Protein AF-A0A920KWD8-F1 (afdb_monomer_lite)

Secondary structure (DSSP, 8-state):
---------PPPP---THHHHHHHHHHHHHHHHHHHHHHHHHHHHHHHHHHHHHHHHHHHHHHHHHHHHHHTS-S-------HHHHHHHHHHHTTT--PPPS-TTGGG--EEEEEEE-TTS-EEEEEE---TGGGG-HHHHHHHHHHHHHHHHTPSP---GGGHHHHSEEEEEE-HHHHH---

pLDDT: mean 75.19, std 17.16, range [37.66, 95.62]

Structure (mmCIF, N/CA/C/O backbone):
data_AF-A0A920KWD8-F1
#
_entry.id   AF-A0A920KWD8-F1
#
loop_
_atom_site.group_PDB
_atom_site.id
_atom_site.type_symbol
_atom_site.label_atom_id
_atom_site.label_alt_id
_atom_site.label_comp_id
_atom_site.label_asym_id
_atom_site.label_entity_id
_atom_site.label_seq_id
_atom_site.pdbx_PDB_ins_code
_atom_site.Cartn_x
_atom_site.Cartn_y
_atom_site.Cartn_z
_atom_site.occupancy
_atom_site.B_iso_or_equiv
_atom_site.auth_seq_id
_atom_site.auth_comp_id
_atom_site.auth_asym_id
_atom_site.auth_atom_id
_atom_site.pdbx_PDB_model_num
ATOM 1 N N . MET A 1 1 ? 32.868 -68.074 130.424 1.00 37.66 1 MET A N 1
ATOM 2 C CA . MET A 1 1 ? 34.224 -67.693 129.949 1.00 37.66 1 MET A CA 1
ATOM 3 C C . MET A 1 1 ? 34.107 -66.868 128.661 1.00 37.66 1 MET A C 1
ATOM 5 O O . MET A 1 1 ? 32.992 -66.628 128.221 1.00 37.66 1 MET A O 1
ATOM 9 N N . LYS A 1 2 ? 35.236 -66.396 128.107 1.00 39.78 2 LYS A N 1
ATOM 10 C CA . LYS A 1 2 ? 35.383 -65.799 126.750 1.00 39.78 2 LYS A CA 1
ATOM 11 C C . LYS A 1 2 ? 35.221 -66.913 125.657 1.00 39.78 2 LYS A C 1
ATOM 13 O O . LYS A 1 2 ? 34.975 -68.039 126.095 1.00 39.78 2 LYS A O 1
ATOM 18 N N . PRO A 1 3 ? 35.477 -66.729 124.327 1.00 48.47 3 PRO A N 1
ATOM 19 C CA . PRO A 1 3 ? 35.767 -65.508 123.522 1.00 48.47 3 PRO A CA 1
ATOM 20 C C . PRO A 1 3 ? 35.158 -65.415 122.066 1.00 48.47 3 PRO A C 1
ATOM 22 O O . PRO A 1 3 ? 34.920 -66.437 121.446 1.00 48.47 3 PRO A O 1
ATOM 25 N N . GLN A 1 4 ? 35.119 -64.195 121.468 1.00 43.19 4 GLN A N 1
ATOM 26 C CA . GLN A 1 4 ? 35.454 -63.865 120.030 1.00 43.19 4 GLN A CA 1
ATOM 27 C C . GLN A 1 4 ? 34.582 -64.475 118.866 1.00 43.19 4 GLN A C 1
ATOM 29 O O . GLN A 1 4 ? 33.726 -65.293 119.147 1.00 43.19 4 GLN A O 1
ATOM 34 N N . ILE A 1 5 ? 34.620 -64.149 117.544 1.00 45.50 5 ILE A N 1
ATOM 35 C CA . ILE A 1 5 ? 35.218 -63.148 116.588 1.00 45.50 5 ILE A CA 1
ATOM 36 C C . ILE A 1 5 ? 34.398 -63.237 115.245 1.00 45.50 5 ILE A C 1
ATOM 38 O O . ILE A 1 5 ? 33.848 -64.301 115.006 1.00 45.50 5 ILE A O 1
ATOM 42 N N . GLN A 1 6 ? 34.282 -62.312 114.260 1.00 45.69 6 GLN A N 1
ATOM 43 C CA . GLN A 1 6 ? 34.233 -60.831 114.136 1.00 45.69 6 GLN A CA 1
ATOM 44 C C . GLN A 1 6 ? 33.637 -60.399 112.749 1.00 45.69 6 GLN A C 1
ATOM 46 O O . GLN A 1 6 ? 34.014 -60.966 111.737 1.00 45.69 6 GLN A O 1
ATOM 51 N N . LYS A 1 7 ? 32.825 -59.319 112.719 1.00 41.41 7 LYS A N 1
ATOM 52 C CA . LYS A 1 7 ? 32.706 -58.209 111.713 1.00 41.41 7 LYS A CA 1
ATOM 53 C C . LYS A 1 7 ? 32.828 -58.430 110.176 1.00 41.41 7 LYS A C 1
ATOM 55 O O . LYS A 1 7 ? 33.908 -58.732 109.692 1.00 41.41 7 LYS A O 1
ATOM 60 N N . GLU A 1 8 ? 31.897 -57.806 109.434 1.00 37.69 8 GLU A N 1
ATOM 61 C CA . GLU A 1 8 ? 32.230 -56.765 108.426 1.00 37.69 8 GLU A CA 1
ATOM 62 C C . GLU A 1 8 ? 31.121 -55.681 108.338 1.00 37.69 8 GLU A C 1
ATOM 64 O O . GLU A 1 8 ? 29.951 -55.968 108.594 1.00 37.69 8 GLU A O 1
ATOM 69 N N . LYS A 1 9 ? 31.474 -54.414 108.038 1.00 39.81 9 LYS A N 1
ATOM 70 C CA . LYS A 1 9 ? 30.534 -53.302 107.749 1.00 39.81 9 LYS A CA 1
ATOM 71 C C . LYS A 1 9 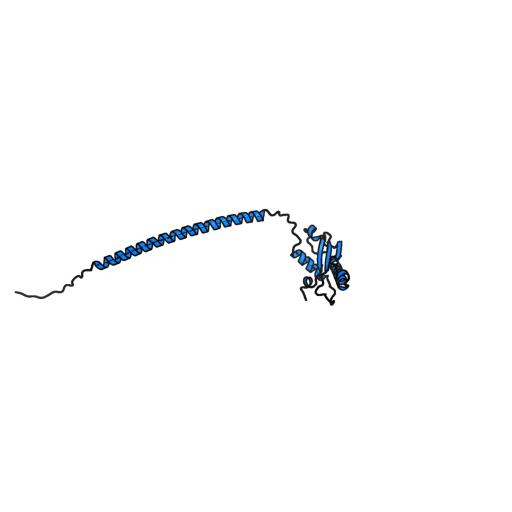? 31.153 -52.281 106.782 1.00 39.81 9 LYS A C 1
ATOM 73 O O . LYS A 1 9 ? 32.181 -51.677 107.090 1.00 39.81 9 LYS A O 1
ATOM 78 N N . ILE A 1 10 ? 30.475 -52.034 105.661 1.00 38.91 10 ILE A N 1
ATOM 79 C CA . ILE A 1 10 ? 30.905 -51.119 104.589 1.00 38.91 10 ILE A CA 1
ATOM 80 C C . ILE A 1 10 ? 30.833 -49.648 105.054 1.00 38.91 10 ILE A C 1
ATOM 82 O O . ILE A 1 10 ? 29.868 -49.232 105.701 1.00 38.91 10 ILE A O 1
ATOM 86 N N . LYS A 1 11 ? 31.855 -48.844 104.725 1.00 37.69 11 LYS A N 1
ATOM 87 C CA . LYS A 1 11 ? 31.953 -47.415 105.091 1.00 37.69 11 LYS A CA 1
ATOM 88 C C . LYS A 1 11 ? 31.409 -46.492 103.992 1.00 37.69 11 LYS A C 1
ATOM 90 O O . LYS A 1 11 ? 31.571 -46.756 102.807 1.00 37.69 11 LYS A O 1
ATOM 95 N N . LYS A 1 12 ? 30.821 -45.360 104.399 1.00 38.97 12 LYS A N 1
ATOM 96 C CA . LYS A 1 12 ? 30.379 -44.276 103.502 1.00 38.97 12 LYS A CA 1
ATOM 97 C C . LYS A 1 12 ? 31.571 -43.410 103.068 1.00 38.97 12 LYS A C 1
ATOM 99 O O . LYS A 1 12 ? 32.383 -43.046 103.916 1.00 38.97 12 LYS A O 1
ATOM 104 N N . ASN A 1 13 ? 31.634 -43.028 101.791 1.00 41.75 13 ASN A N 1
ATOM 105 C CA . ASN A 1 13 ? 32.553 -41.996 101.288 1.00 41.75 13 ASN A CA 1
ATOM 106 C C . ASN A 1 13 ? 31.878 -40.601 101.320 1.00 41.75 13 ASN A C 1
ATOM 108 O O . ASN A 1 13 ? 30.653 -40.514 101.418 1.00 41.75 13 ASN A O 1
ATOM 112 N N . LYS A 1 14 ? 32.660 -39.513 101.282 1.00 47.00 14 LYS A N 1
ATOM 113 C CA . LYS A 1 14 ? 32.214 -38.134 101.558 1.00 47.00 14 LYS A CA 1
ATOM 114 C C . LYS A 1 14 ? 32.617 -37.188 100.416 1.00 47.00 14 LYS A C 1
ATOM 116 O O . LYS A 1 14 ? 33.801 -36.995 100.161 1.00 47.00 14 LYS A O 1
ATOM 121 N N . THR A 1 15 ? 31.635 -36.606 99.727 1.00 46.34 15 THR A N 1
ATOM 122 C CA . THR A 1 15 ? 31.839 -35.808 98.501 1.00 46.34 15 THR A CA 1
ATOM 123 C C . THR A 1 15 ? 32.545 -34.469 98.760 1.00 46.34 15 THR A C 1
ATOM 125 O O . THR A 1 15 ? 32.288 -33.805 99.763 1.00 46.34 15 THR A O 1
ATOM 128 N N . ASN A 1 16 ? 33.421 -34.056 97.837 1.00 52.19 16 ASN A N 1
ATOM 129 C CA . ASN A 1 16 ? 34.207 -32.818 97.914 1.00 52.19 16 ASN A CA 1
ATOM 130 C C . ASN A 1 16 ? 33.401 -31.597 97.394 1.00 52.19 16 ASN A C 1
ATOM 132 O O . ASN A 1 16 ? 32.919 -31.645 96.259 1.00 52.19 16 ASN A O 1
ATOM 136 N N . PRO A 1 17 ? 33.261 -30.497 98.165 1.00 54.69 17 PRO A N 1
ATOM 137 C CA . PRO A 1 17 ? 32.410 -29.359 97.795 1.00 54.69 17 PRO A CA 1
ATOM 138 C C . PRO A 1 17 ? 32.907 -28.521 96.602 1.00 54.69 17 PRO A C 1
ATOM 140 O O . PRO A 1 17 ? 32.093 -27.861 95.953 1.00 54.69 17 PRO A O 1
ATOM 143 N N . ASN A 1 18 ? 34.202 -28.555 96.256 1.00 60.94 18 ASN A N 1
ATOM 144 C CA . ASN A 1 18 ? 34.758 -27.705 95.187 1.00 60.94 18 ASN A CA 1
ATOM 145 C C . ASN A 1 18 ? 34.285 -28.067 93.764 1.00 60.94 18 ASN A C 1
ATOM 147 O O . ASN A 1 18 ? 34.510 -27.295 92.836 1.00 60.94 18 ASN A O 1
ATOM 151 N N . ALA A 1 19 ? 33.608 -29.204 93.572 1.00 58.84 19 ALA A N 1
ATOM 152 C CA . ALA A 1 19 ? 33.056 -29.591 92.271 1.00 58.84 19 ALA A CA 1
ATOM 153 C C . ALA A 1 19 ? 31.760 -28.840 91.897 1.00 58.84 19 ALA A C 1
ATOM 155 O O . ALA A 1 19 ? 31.415 -28.765 90.721 1.00 58.84 19 ALA A O 1
ATOM 156 N N . LEU A 1 20 ? 31.028 -28.288 92.873 1.00 57.44 20 LEU A N 1
ATOM 157 C CA . LEU A 1 20 ? 29.727 -27.647 92.627 1.00 57.44 20 LEU A CA 1
ATOM 158 C C . LEU A 1 20 ? 29.863 -26.165 92.237 1.00 57.44 20 LEU A C 1
ATOM 160 O O . LEU A 1 20 ? 29.077 -25.649 91.444 1.00 57.44 20 LEU A O 1
ATOM 164 N N . THR A 1 21 ? 30.880 -25.477 92.759 1.00 59.97 21 THR A N 1
ATOM 165 C CA . THR A 1 21 ? 31.084 -24.031 92.562 1.00 59.97 21 THR A CA 1
ATOM 166 C C . THR A 1 21 ? 31.546 -23.672 91.144 1.00 59.97 21 THR A C 1
ATOM 168 O O . THR A 1 21 ? 31.205 -22.599 90.644 1.00 59.97 21 THR A O 1
ATOM 171 N N . SER A 1 22 ? 32.269 -24.565 90.462 1.00 63.25 22 SER A N 1
ATOM 172 C CA . SER A 1 22 ? 32.664 -24.408 89.052 1.00 63.25 22 SER A CA 1
ATOM 173 C C . SER A 1 22 ? 31.478 -24.571 88.091 1.00 63.25 22 SER A C 1
ATOM 175 O O . SER A 1 22 ? 31.303 -23.772 87.166 1.00 63.25 22 SER A O 1
ATOM 177 N N . VAL A 1 23 ? 30.624 -25.568 88.340 1.00 67.88 23 VAL A N 1
ATOM 178 C CA . VAL A 1 23 ? 29.406 -25.829 87.556 1.00 67.88 23 VAL A CA 1
ATOM 179 C C . VAL A 1 23 ? 28.425 -24.660 87.667 1.00 67.88 23 VAL A C 1
ATOM 181 O O . VAL A 1 23 ? 27.935 -24.185 86.644 1.00 67.88 23 VAL A O 1
ATOM 184 N N . LEU A 1 24 ? 28.198 -24.129 88.875 1.00 66.69 24 LEU A N 1
ATOM 185 C CA . LEU A 1 24 ? 27.321 -22.969 89.085 1.00 66.69 24 LEU A CA 1
ATOM 186 C C . LEU A 1 24 ? 27.783 -21.735 88.288 1.00 66.69 24 LEU A C 1
ATOM 188 O O . LEU A 1 24 ? 26.996 -21.194 87.510 1.00 66.69 24 LEU A O 1
ATOM 192 N N . LYS A 1 25 ? 29.074 -21.375 88.360 1.00 69.00 25 LYS A N 1
ATOM 193 C CA . LYS A 1 25 ? 29.644 -20.261 87.571 1.00 69.00 25 LYS A CA 1
ATOM 194 C C . LYS A 1 25 ? 29.531 -20.463 86.057 1.00 69.00 25 LYS A C 1
ATOM 196 O O . LYS A 1 25 ? 29.422 -19.496 85.303 1.00 69.00 25 LYS A O 1
ATOM 201 N N . THR A 1 26 ? 29.544 -21.712 85.594 1.00 62.84 26 THR A N 1
ATOM 202 C CA . THR A 1 26 ? 29.353 -22.035 84.172 1.00 62.84 26 THR A CA 1
ATOM 203 C C . THR A 1 26 ? 27.893 -21.819 83.756 1.00 62.84 26 THR A C 1
ATOM 205 O O . THR A 1 26 ? 27.633 -21.227 82.709 1.00 62.84 26 THR A O 1
ATOM 208 N N . LEU A 1 27 ? 26.932 -22.221 84.594 1.00 63.53 27 LEU A N 1
ATOM 209 C CA . LEU A 1 27 ? 25.498 -22.044 84.336 1.00 63.53 27 LEU A CA 1
ATOM 210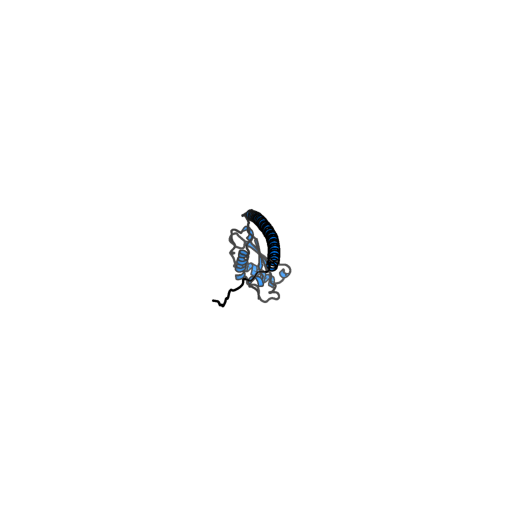 C C . LEU A 1 27 ? 25.066 -20.568 84.333 1.00 63.53 27 LEU A C 1
ATOM 212 O O . LEU A 1 27 ? 24.227 -20.184 83.517 1.00 63.53 27 LEU A O 1
ATOM 216 N N . GLU A 1 28 ? 25.644 -19.732 85.197 1.00 67.81 28 GLU A N 1
ATOM 217 C CA . GLU A 1 28 ? 25.395 -18.281 85.214 1.00 67.81 28 GLU A CA 1
ATOM 218 C C . GLU A 1 28 ? 25.825 -17.628 83.893 1.00 67.81 28 GLU A C 1
ATOM 220 O O . GLU A 1 28 ? 25.014 -16.993 83.214 1.00 67.81 28 GLU A O 1
ATOM 225 N N . LYS A 1 29 ? 27.062 -17.893 83.453 1.00 61.03 29 LYS A N 1
ATOM 226 C CA . LYS A 1 29 ? 27.624 -17.322 82.220 1.00 61.03 29 LYS A CA 1
ATOM 227 C C . LYS A 1 29 ? 26.881 -17.775 80.951 1.00 61.03 29 LYS A C 1
ATOM 229 O O . LYS A 1 29 ? 26.767 -17.017 79.983 1.00 61.03 29 LYS A O 1
ATOM 234 N N . VAL A 1 30 ? 26.312 -18.986 80.959 1.00 62.50 30 VAL A N 1
ATOM 235 C CA . VAL A 1 30 ? 25.422 -19.474 79.887 1.00 62.50 30 VAL A CA 1
ATOM 236 C C . VAL A 1 30 ? 24.098 -18.699 79.859 1.00 62.50 30 VAL A C 1
ATOM 238 O O . VAL A 1 30 ? 23.673 -18.282 78.779 1.00 62.50 30 VAL A O 1
ATOM 241 N N . LYS A 1 31 ? 23.467 -18.444 81.016 1.00 62.88 31 LYS A N 1
ATOM 242 C CA . LYS A 1 31 ? 22.198 -17.692 81.098 1.00 62.88 31 LYS A CA 1
ATOM 243 C C . LYS A 1 31 ? 22.335 -16.251 80.599 1.00 62.88 31 LYS A C 1
ATOM 245 O O . LYS A 1 31 ? 21.472 -15.781 79.859 1.00 62.88 31 LYS A O 1
ATOM 250 N N . GLU A 1 32 ? 23.422 -15.563 80.946 1.00 61.62 32 GLU A N 1
ATOM 251 C CA . GLU A 1 32 ? 23.700 -14.208 80.443 1.00 61.62 32 GLU A CA 1
ATOM 252 C C . GLU A 1 32 ? 23.850 -14.193 78.914 1.00 61.62 32 GLU A C 1
ATOM 254 O O . GLU A 1 32 ? 23.199 -13.402 78.225 1.00 61.62 32 GLU A O 1
ATOM 259 N N . THR A 1 33 ? 24.628 -15.138 78.376 1.00 58.94 33 THR A N 1
ATOM 260 C CA . THR A 1 33 ? 24.850 -15.297 76.929 1.00 58.94 33 THR A CA 1
ATOM 261 C C . THR A 1 33 ? 23.544 -15.587 76.173 1.00 58.94 33 THR A C 1
ATOM 263 O O . THR A 1 33 ? 23.344 -15.097 75.061 1.00 58.94 33 THR A O 1
ATOM 266 N N . GLN A 1 34 ? 22.625 -16.359 76.764 1.00 60.44 34 GLN A N 1
ATOM 267 C CA . GLN A 1 34 ? 21.301 -16.624 76.188 1.00 60.44 34 GLN A CA 1
ATOM 268 C C . GLN A 1 34 ? 20.404 -15.375 76.200 1.00 60.44 34 GLN A C 1
ATOM 270 O O . GLN A 1 34 ? 19.791 -15.054 75.179 1.00 60.44 34 GLN A O 1
ATOM 275 N N . LYS A 1 35 ? 20.370 -14.633 77.316 1.00 58.25 35 LYS A N 1
ATOM 276 C CA . LYS A 1 35 ? 19.542 -13.424 77.465 1.00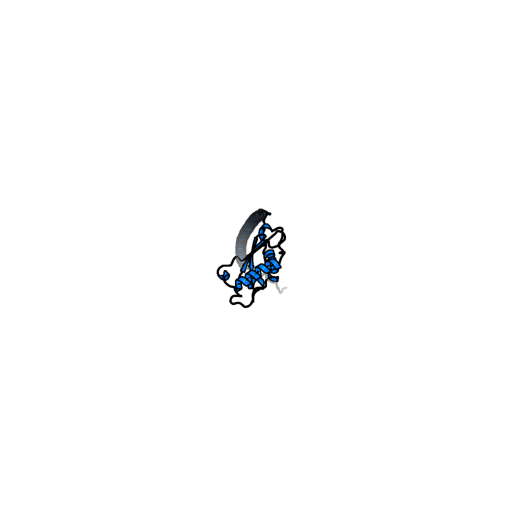 58.25 35 LYS A CA 1
ATOM 277 C C . LYS A 1 35 ? 19.935 -12.324 76.472 1.00 58.25 35 LYS A C 1
ATOM 279 O O . LYS A 1 35 ? 19.060 -11.671 75.910 1.00 58.25 35 LYS A O 1
ATOM 284 N N . GLN A 1 36 ? 21.231 -12.153 76.200 1.00 58.06 36 GLN A N 1
ATOM 285 C CA . GLN A 1 36 ? 21.718 -11.175 75.217 1.00 58.06 36 GLN A CA 1
ATOM 286 C C . GLN A 1 36 ? 21.309 -11.526 73.773 1.00 58.06 36 GLN A C 1
ATOM 288 O O . GLN A 1 36 ? 20.910 -10.638 73.017 1.00 58.06 36 GLN A O 1
ATOM 293 N N . LYS A 1 37 ? 21.333 -12.812 73.388 1.00 58.84 37 LYS A N 1
ATOM 294 C CA . LYS A 1 37 ? 20.942 -13.253 72.033 1.00 58.84 37 LYS A CA 1
ATOM 295 C C . LYS A 1 37 ? 19.464 -12.979 71.725 1.00 58.84 37 LYS A C 1
ATOM 297 O O . LYS A 1 37 ? 19.158 -12.439 70.665 1.00 58.84 37 LYS A O 1
ATOM 302 N N . GLN A 1 38 ? 18.566 -13.270 72.670 1.00 57.69 38 GLN A N 1
ATOM 303 C CA . GLN A 1 38 ? 17.115 -13.088 72.495 1.00 57.69 38 GLN A CA 1
ATOM 304 C C . GLN A 1 38 ? 16.701 -11.618 72.284 1.00 57.69 38 GLN A C 1
ATOM 306 O O . GLN A 1 38 ? 15.720 -11.340 71.594 1.00 57.69 38 GLN A O 1
ATOM 311 N N . ILE A 1 39 ? 17.444 -10.661 72.849 1.00 57.19 39 ILE A N 1
ATOM 312 C CA . ILE A 1 39 ? 17.171 -9.224 72.675 1.00 57.19 39 ILE A CA 1
ATOM 313 C C . ILE A 1 39 ? 17.515 -8.785 71.240 1.00 57.19 39 ILE A C 1
ATOM 315 O O . ILE A 1 39 ? 16.701 -8.144 70.573 1.00 57.19 39 ILE A O 1
ATOM 319 N N . ALA A 1 40 ? 18.683 -9.193 70.731 1.00 58.03 40 ALA A N 1
ATOM 320 C CA . ALA A 1 40 ? 19.156 -8.828 69.392 1.00 58.03 40 ALA A CA 1
ATOM 321 C C . ALA A 1 40 ? 18.303 -9.414 68.246 1.00 58.03 40 ALA A C 1
ATOM 323 O O . ALA A 1 40 ? 18.239 -8.840 67.157 1.00 58.03 40 ALA A O 1
ATOM 324 N N . GLU A 1 41 ? 17.647 -10.552 68.477 1.00 57.69 41 GLU A N 1
ATOM 325 C CA . GLU A 1 41 ? 16.783 -11.221 67.499 1.00 57.69 41 GLU A CA 1
ATOM 326 C C . GLU A 1 41 ? 15.411 -10.534 67.368 1.00 57.69 41 GLU A C 1
ATOM 328 O O . GLU A 1 41 ? 14.954 -10.241 66.259 1.00 57.69 41 GLU A O 1
ATOM 333 N N . ASN A 1 42 ? 14.800 -10.155 68.497 1.00 57.31 42 ASN A N 1
ATOM 334 C CA . ASN A 1 42 ? 13.521 -9.437 68.521 1.00 57.31 42 ASN A CA 1
ATOM 335 C C . ASN A 1 42 ? 13.585 -8.063 67.828 1.00 57.31 42 ASN A C 1
ATOM 337 O O . ASN A 1 42 ? 12.641 -7.671 67.135 1.00 57.31 42 ASN A O 1
ATOM 341 N N . GLU A 1 43 ? 14.701 -7.337 67.950 1.00 58.84 43 GLU A N 1
ATOM 342 C CA . GLU A 1 43 ? 14.875 -6.061 67.245 1.00 58.84 43 GLU A CA 1
ATOM 343 C C . GLU A 1 43 ? 14.906 -6.200 65.718 1.00 58.84 43 GLU A C 1
ATOM 345 O O . GLU A 1 43 ? 14.341 -5.355 65.016 1.00 58.84 43 GLU A O 1
ATOM 350 N N . LYS A 1 44 ? 15.553 -7.248 65.192 1.00 54.72 44 LYS A N 1
ATOM 351 C CA . LYS A 1 44 ? 15.641 -7.489 63.743 1.00 54.72 44 LYS A CA 1
ATOM 352 C C . LYS A 1 44 ? 14.261 -7.781 63.157 1.00 54.72 44 LYS A C 1
ATOM 354 O O . LYS A 1 44 ? 13.859 -7.136 62.187 1.00 54.72 44 LYS A O 1
ATOM 359 N N . ASN A 1 45 ? 13.497 -8.654 63.814 1.00 58.22 45 ASN A N 1
ATOM 360 C CA . ASN A 1 45 ? 12.137 -9.006 63.401 1.00 58.22 45 ASN A CA 1
ATOM 361 C C . ASN A 1 45 ? 11.206 -7.778 63.374 1.00 58.22 45 ASN A C 1
ATOM 363 O O . ASN A 1 45 ? 10.469 -7.574 62.407 1.00 58.22 45 ASN A O 1
ATOM 367 N N . LYS A 1 46 ? 11.294 -6.892 64.380 1.00 57.75 46 LYS A N 1
ATOM 368 C CA . LYS A 1 46 ? 10.504 -5.647 64.426 1.00 57.75 46 LYS A CA 1
ATOM 369 C C . LYS A 1 46 ? 10.839 -4.684 63.274 1.00 57.75 46 LYS A C 1
ATOM 371 O O . LYS A 1 46 ? 9.940 -4.026 62.749 1.00 57.75 46 LYS A O 1
ATOM 376 N N . LYS A 1 47 ? 12.111 -4.619 62.860 1.00 57.28 47 LYS A N 1
ATOM 377 C CA . LYS A 1 47 ? 12.586 -3.762 61.757 1.00 57.28 47 LYS A CA 1
ATOM 378 C C . LYS A 1 47 ? 12.139 -4.292 60.384 1.00 57.28 47 LYS A C 1
ATOM 380 O O . LYS A 1 47 ? 11.664 -3.505 59.566 1.00 57.28 47 LYS A O 1
ATOM 385 N N . GLU A 1 48 ? 12.176 -5.607 60.145 1.00 59.16 48 GLU A N 1
ATOM 386 C CA . GLU A 1 48 ? 11.684 -6.183 58.880 1.00 59.16 48 GLU A CA 1
ATOM 387 C C . GLU A 1 48 ? 10.183 -5.966 58.644 1.00 59.16 48 GLU A C 1
ATOM 389 O O . GLU A 1 48 ? 9.780 -5.624 57.529 1.00 59.16 48 GLU A O 1
ATOM 394 N N . VAL A 1 49 ? 9.343 -6.167 59.667 1.00 60.44 49 VAL A N 1
ATOM 395 C CA . VAL A 1 49 ? 7.877 -6.079 59.523 1.00 60.44 49 VAL A CA 1
ATOM 396 C C . VAL A 1 49 ? 7.443 -4.669 59.105 1.00 60.44 49 VAL A C 1
ATOM 398 O O . VAL A 1 49 ? 6.598 -4.525 58.221 1.00 60.44 49 VAL A O 1
ATOM 401 N N . ALA A 1 50 ? 8.075 -3.624 59.649 1.00 60.91 50 ALA A N 1
ATOM 402 C CA . ALA A 1 50 ? 7.810 -2.237 59.259 1.00 60.91 50 ALA A CA 1
ATOM 403 C C . ALA A 1 50 ? 8.152 -1.961 57.777 1.00 60.91 50 ALA A C 1
ATOM 405 O O . ALA A 1 50 ? 7.366 -1.338 57.060 1.00 60.91 50 ALA A O 1
ATOM 406 N N . VAL A 1 51 ? 9.289 -2.477 57.293 1.00 62.31 51 VAL A N 1
ATOM 407 C CA . VAL A 1 51 ? 9.748 -2.318 55.897 1.00 62.31 51 VAL A CA 1
ATOM 408 C C . VAL A 1 51 ? 8.940 -3.183 54.915 1.00 62.31 51 VAL A C 1
ATOM 410 O O . VAL A 1 51 ? 8.792 -2.830 53.743 1.00 62.31 51 VAL A O 1
ATOM 413 N N . LYS A 1 52 ? 8.385 -4.311 55.373 1.00 61.91 52 LYS A N 1
ATOM 414 C CA . LYS A 1 52 ? 7.438 -5.135 54.600 1.00 61.91 52 LYS A CA 1
ATOM 415 C C . LYS A 1 52 ? 6.036 -4.513 54.540 1.00 61.91 52 LYS A C 1
ATOM 417 O O . LYS A 1 52 ? 5.347 -4.738 53.549 1.00 61.91 52 LYS A O 1
ATOM 422 N N . LYS A 1 53 ? 5.628 -3.715 55.538 1.00 66.00 53 LYS A N 1
ATOM 423 C CA . LYS A 1 53 ? 4.358 -2.970 55.503 1.00 66.00 53 LYS A CA 1
ATOM 424 C C . LYS A 1 53 ? 4.418 -1.776 54.541 1.00 66.00 53 LYS A C 1
ATOM 426 O O . LYS A 1 53 ? 3.666 -1.781 53.574 1.00 66.00 53 LYS A O 1
ATOM 431 N N . LYS A 1 54 ? 5.374 -0.846 54.710 1.00 65.19 54 LYS A N 1
ATOM 432 C CA . LYS A 1 54 ? 5.500 0.345 53.833 1.00 65.19 54 LYS A CA 1
ATOM 433 C C . LYS A 1 54 ? 5.490 0.002 52.336 1.00 65.19 54 LYS A C 1
ATOM 435 O O . LYS A 1 54 ? 4.737 0.601 51.580 1.00 65.19 54 LYS A O 1
ATOM 440 N N . ARG A 1 55 ? 6.242 -1.030 51.928 1.00 65.56 55 ARG A N 1
ATOM 441 C CA . ARG A 1 55 ? 6.307 -1.474 50.522 1.00 65.56 55 ARG A CA 1
ATOM 442 C C . ARG A 1 55 ? 4.993 -2.034 49.962 1.00 65.56 55 ARG A C 1
ATOM 444 O O . ARG A 1 55 ? 4.839 -2.065 48.746 1.00 65.56 55 ARG A O 1
ATOM 451 N N . LYS A 1 56 ? 4.053 -2.486 50.803 1.00 69.88 56 LYS A N 1
ATOM 452 C CA . LYS A 1 56 ? 2.690 -2.834 50.361 1.00 69.88 56 LYS A CA 1
ATOM 453 C C . LYS A 1 56 ? 1.840 -1.579 50.186 1.00 69.88 56 LYS A C 1
ATOM 455 O O . LYS A 1 56 ? 1.173 -1.447 49.167 1.00 69.88 56 LYS A O 1
ATOM 460 N N . ASP A 1 57 ? 1.919 -0.657 51.141 1.00 71.00 57 ASP A N 1
ATOM 461 C CA . ASP A 1 57 ? 1.147 0.588 51.133 1.00 71.00 57 ASP A CA 1
ATOM 462 C C . ASP A 1 57 ? 1.517 1.466 49.907 1.00 71.00 57 ASP A C 1
ATOM 464 O O . ASP A 1 57 ? 0.638 2.004 49.227 1.00 71.00 57 ASP A O 1
ATOM 468 N N . GLU A 1 58 ? 2.805 1.525 49.537 1.00 70.38 58 GLU A N 1
ATOM 469 C CA . GLU A 1 58 ? 3.284 2.152 48.289 1.00 70.38 58 GLU A CA 1
ATOM 470 C C . GLU A 1 58 ? 2.805 1.412 47.026 1.00 70.38 58 GLU A C 1
ATOM 472 O O . GLU A 1 58 ? 2.387 2.048 46.058 1.00 70.38 58 GLU A O 1
ATOM 477 N N . LEU A 1 59 ? 2.827 0.073 47.021 1.00 72.75 59 LEU A N 1
ATOM 478 C CA . LEU A 1 59 ? 2.429 -0.730 45.860 1.00 72.75 59 LEU A CA 1
ATOM 479 C C . LEU A 1 59 ? 0.932 -0.594 45.541 1.00 72.75 59 LEU A C 1
ATOM 481 O O . LEU A 1 59 ? 0.575 -0.439 44.373 1.00 72.75 59 LEU A O 1
ATOM 485 N N . GLU A 1 60 ? 0.057 -0.607 46.552 1.00 77.69 60 GLU A N 1
ATOM 486 C CA . GLU A 1 60 ? -1.374 -0.337 46.347 1.00 77.69 60 GLU A CA 1
ATOM 487 C C . GLU A 1 60 ? -1.627 1.118 45.926 1.00 77.69 60 GLU A C 1
ATOM 489 O O . GLU A 1 60 ? -2.475 1.371 45.069 1.00 77.69 60 GLU A O 1
ATOM 494 N N . SER A 1 61 ? -0.851 2.079 46.437 1.00 75.06 61 SER A N 1
ATOM 495 C CA . SER A 1 61 ? -0.935 3.478 45.989 1.00 75.06 61 SER A CA 1
ATOM 496 C C . SER A 1 61 ? -0.595 3.616 44.497 1.00 75.06 61 SER A C 1
ATOM 498 O O . SER A 1 61 ? -1.361 4.215 43.740 1.00 75.06 61 SER A O 1
ATOM 500 N N . MET A 1 62 ? 0.495 2.988 44.035 1.00 76.62 62 MET A N 1
ATOM 501 C CA . MET A 1 62 ? 0.874 2.982 42.614 1.00 76.62 62 MET A CA 1
ATOM 502 C C . MET A 1 62 ? -0.161 2.279 41.726 1.00 76.62 62 MET A C 1
ATOM 504 O O . MET A 1 62 ? -0.512 2.808 40.672 1.00 76.62 62 MET A O 1
ATOM 508 N N . LYS A 1 63 ? -0.696 1.123 42.147 1.00 79.94 63 LYS A N 1
ATOM 509 C CA . LYS A 1 63 ? -1.757 0.410 41.410 1.00 79.94 63 LYS A CA 1
ATOM 510 C C . LYS A 1 63 ? -2.983 1.291 41.167 1.00 79.94 63 LYS A C 1
ATOM 512 O O . LYS A 1 63 ? -3.481 1.331 40.046 1.00 79.94 63 LYS A O 1
ATOM 517 N N . ASN A 1 64 ? -3.451 2.005 42.192 1.00 76.56 64 ASN A N 1
ATOM 518 C CA . ASN A 1 64 ? -4.636 2.860 42.088 1.00 76.56 64 ASN A CA 1
ATOM 519 C C . ASN A 1 64 ? -4.407 4.064 41.156 1.00 76.56 64 ASN A C 1
ATOM 521 O O . ASN A 1 64 ? -5.287 4.407 40.365 1.00 76.56 64 ASN A O 1
ATOM 525 N N . LEU A 1 65 ? -3.208 4.660 41.178 1.00 75.50 65 LEU A N 1
ATOM 526 C CA . LEU A 1 65 ? -2.824 5.716 40.232 1.00 75.50 65 LEU A CA 1
ATOM 527 C C . LEU A 1 65 ? -2.801 5.202 38.781 1.00 75.50 65 LEU A C 1
ATOM 529 O O . LEU A 1 65 ? -3.372 5.837 37.894 1.00 75.50 65 LEU A O 1
ATOM 533 N N . VAL A 1 66 ? -2.208 4.026 38.543 1.00 77.31 66 VAL A N 1
ATOM 534 C CA . VAL A 1 66 ? -2.162 3.391 37.212 1.00 77.31 66 VAL A CA 1
ATOM 535 C C . VAL A 1 66 ? -3.562 3.007 36.719 1.00 77.31 66 VAL A C 1
ATOM 537 O O . VAL A 1 66 ? -3.890 3.264 35.562 1.00 77.31 66 VAL A O 1
ATOM 540 N N . ALA A 1 67 ? -4.421 2.458 37.583 1.00 72.75 67 ALA A N 1
ATOM 541 C CA . ALA A 1 67 ? -5.795 2.100 37.230 1.00 72.75 67 ALA A CA 1
ATOM 542 C C . ALA A 1 67 ? -6.615 3.324 36.779 1.00 72.75 67 ALA A C 1
ATOM 544 O O . ALA A 1 67 ? -7.257 3.284 35.727 1.00 72.75 67 ALA A O 1
ATOM 545 N N . ASN A 1 68 ? -6.532 4.439 37.513 1.00 69.06 68 ASN A N 1
ATOM 546 C CA . ASN A 1 68 ? -7.213 5.683 37.144 1.00 69.06 68 ASN A CA 1
ATOM 547 C C . ASN A 1 68 ? -6.659 6.297 35.845 1.00 69.06 68 ASN A C 1
ATOM 549 O O . ASN A 1 68 ? -7.436 6.788 35.026 1.00 69.06 68 ASN A O 1
ATOM 553 N N . ALA A 1 69 ? -5.344 6.213 35.609 1.00 66.31 69 ALA A N 1
ATOM 554 C CA . ALA A 1 69 ? -4.714 6.683 34.371 1.00 66.31 69 ALA A CA 1
ATOM 555 C C . ALA A 1 69 ? -5.086 5.847 33.128 1.00 66.31 69 ALA A C 1
ATOM 557 O O . ALA A 1 69 ? -5.080 6.365 32.012 1.00 66.31 69 ALA A O 1
ATOM 558 N N . ILE A 1 70 ? -5.427 4.564 33.300 1.00 63.94 70 ILE A N 1
ATOM 559 C CA . ILE A 1 70 ? -5.919 3.698 32.215 1.00 63.94 70 ILE A CA 1
ATOM 560 C C . ILE A 1 70 ? -7.420 3.927 31.968 1.00 63.94 70 ILE A C 1
ATOM 562 O O . ILE A 1 70 ? -7.855 3.975 30.816 1.00 63.94 70 ILE A O 1
ATOM 566 N N . SER A 1 71 ? -8.206 4.095 33.037 1.00 62.84 71 SER A N 1
ATOM 567 C CA . SER A 1 71 ? -9.669 4.248 32.978 1.00 62.84 71 SER A CA 1
ATOM 568 C C . SER A 1 71 ? -10.125 5.539 32.278 1.00 62.84 71 SER A C 1
ATOM 570 O O . SER A 1 71 ? -11.151 5.554 31.602 1.00 62.84 71 SER A O 1
ATOM 572 N N . SER A 1 72 ? -9.339 6.616 32.372 1.00 58.88 72 SER A N 1
ATOM 573 C CA . SER A 1 72 ? -9.665 7.933 31.800 1.00 58.88 72 SER A CA 1
ATOM 574 C C . SER A 1 72 ? -9.513 8.043 30.274 1.00 58.88 72 SER A C 1
ATOM 576 O O . SER A 1 72 ? -9.793 9.101 29.705 1.00 58.88 72 SER A O 1
ATOM 578 N N . LYS A 1 73 ? -9.086 6.981 29.573 1.00 55.03 73 LYS A N 1
ATOM 579 C CA . LYS A 1 73 ? -8.865 7.028 28.120 1.00 55.03 73 LYS A CA 1
ATOM 580 C C . LYS A 1 73 ? -10.206 7.043 27.359 1.00 55.03 73 LYS A C 1
ATOM 582 O O . LYS A 1 73 ? -10.956 6.069 27.446 1.00 55.03 73 LYS A O 1
ATOM 587 N N . PRO A 1 74 ? -10.528 8.097 26.580 1.00 47.56 74 PRO A N 1
ATOM 588 C CA . PRO A 1 74 ? -11.837 8.224 25.942 1.00 47.56 74 PRO A CA 1
ATOM 589 C C . PRO A 1 74 ? -12.075 7.096 24.932 1.00 47.56 74 PRO A C 1
ATOM 591 O O . PRO A 1 74 ? -11.263 6.865 24.037 1.00 47.56 74 PRO A O 1
ATOM 594 N N . LYS A 1 75 ? -13.218 6.406 25.047 1.00 53.59 75 LYS A N 1
ATOM 595 C CA . LYS A 1 75 ? -13.556 5.224 24.226 1.00 53.59 75 LYS A CA 1
ATOM 596 C C . LYS A 1 75 ? -13.729 5.506 22.726 1.00 53.59 75 LYS A C 1
ATOM 598 O O . LYS A 1 75 ? -13.698 4.566 21.938 1.00 53.59 75 LYS A O 1
ATOM 603 N N . ASN A 1 76 ? -13.826 6.773 22.324 1.00 51.72 76 ASN A N 1
ATOM 604 C CA . ASN A 1 76 ? -13.910 7.209 20.927 1.00 51.72 76 ASN A CA 1
ATOM 605 C C . ASN A 1 76 ? -12.522 7.342 20.273 1.00 51.72 76 ASN A C 1
ATOM 607 O O . ASN A 1 76 ? -12.204 8.350 19.643 1.00 51.72 76 ASN A O 1
ATOM 611 N N . LEU A 1 77 ? -11.690 6.307 20.413 1.00 48.19 77 LEU A N 1
ATOM 612 C CA . LEU A 1 77 ? -10.498 6.159 19.585 1.00 48.19 77 LEU A CA 1
ATOM 613 C C . LEU A 1 77 ? -10.932 5.654 18.206 1.00 48.19 77 LEU A C 1
ATOM 615 O O . LEU A 1 77 ? -11.203 4.466 18.034 1.00 48.19 77 LEU A O 1
ATOM 619 N N . ILE A 1 78 ? -10.953 6.564 17.231 1.00 51.06 78 ILE A N 1
ATOM 620 C CA . ILE A 1 78 ? -10.810 6.233 15.807 1.00 51.06 78 ILE A CA 1
ATOM 621 C C . ILE A 1 78 ? -9.444 5.539 15.695 1.00 51.06 78 ILE A C 1
ATOM 623 O O . ILE A 1 78 ? -8.406 6.200 15.739 1.00 51.06 78 ILE A O 1
ATOM 627 N N . LYS A 1 79 ? -9.446 4.201 15.763 1.00 58.28 79 LYS A N 1
ATOM 628 C CA . LYS A 1 79 ? -8.241 3.367 15.853 1.00 58.28 79 LYS A CA 1
ATOM 629 C C . LYS A 1 79 ? -7.651 3.243 14.449 1.00 58.28 79 LYS A C 1
ATOM 631 O O . LYS A 1 79 ? -8.255 2.482 13.699 1.00 58.28 79 LYS A O 1
ATOM 636 N N . PRO A 1 80 ? -6.477 3.835 14.143 1.00 65.44 80 PRO A N 1
ATOM 637 C CA . PRO A 1 80 ? -5.856 3.742 12.823 1.00 65.44 80 PRO A CA 1
ATOM 638 C C . PRO A 1 80 ? -5.860 2.318 12.260 1.00 65.44 80 PRO A C 1
ATOM 640 O O . PRO A 1 80 ? -5.821 1.347 13.029 1.00 65.44 80 PRO A O 1
ATOM 643 N N . ILE A 1 81 ? -5.924 2.203 10.931 1.00 77.44 81 ILE A N 1
ATOM 644 C CA . ILE A 1 81 ? -5.971 0.927 10.214 1.00 77.44 81 ILE A CA 1
ATOM 645 C C . ILE A 1 81 ? -4.917 -0.030 10.785 1.00 77.44 81 ILE A C 1
ATOM 647 O O . ILE A 1 81 ? -3.733 0.292 10.876 1.00 77.44 81 ILE A O 1
ATOM 651 N N . GLY A 1 82 ? -5.392 -1.156 11.320 1.00 81.88 82 GLY A N 1
ATOM 652 C CA . GLY A 1 82 ? -4.570 -2.035 12.135 1.00 81.88 82 GLY A CA 1
ATOM 653 C C . GLY A 1 82 ? -3.576 -2.809 11.284 1.00 81.88 82 GLY A C 1
ATOM 654 O O . GLY A 1 82 ? -3.762 -2.978 10.081 1.00 81.88 82 GLY A O 1
ATOM 655 N N . ILE A 1 83 ? -2.531 -3.324 11.931 1.00 83.94 83 ILE A N 1
ATOM 656 C CA . ILE A 1 83 ? -1.502 -4.148 11.281 1.00 83.94 83 ILE A CA 1
ATOM 657 C C . ILE A 1 83 ? -2.153 -5.347 10.566 1.00 83.94 83 ILE A C 1
ATOM 659 O O . ILE A 1 83 ? -1.777 -5.671 9.447 1.00 83.94 83 ILE A O 1
ATOM 663 N N . SER A 1 84 ? -3.195 -5.928 11.170 1.00 86.81 84 SER A N 1
ATOM 664 C CA . SER A 1 84 ? -4.062 -6.962 10.593 1.00 86.81 84 SER A CA 1
ATOM 665 C C . SER A 1 84 ? -4.754 -6.538 9.293 1.00 86.81 84 SER A C 1
ATOM 667 O O . SER A 1 84 ? -4.764 -7.295 8.328 1.00 86.81 84 SER A O 1
ATOM 669 N N . GLU A 1 85 ? -5.331 -5.337 9.241 1.00 86.62 85 GLU A N 1
ATOM 670 C CA . GLU A 1 85 ? -6.012 -4.831 8.047 1.00 86.62 85 GLU A CA 1
ATOM 671 C C . GLU A 1 85 ? -5.026 -4.435 6.939 1.00 86.62 85 GLU A C 1
ATOM 673 O O . GLU A 1 85 ? -5.321 -4.642 5.764 1.00 86.62 85 GLU A O 1
ATOM 678 N N . ILE A 1 86 ? -3.846 -3.915 7.303 1.00 86.44 86 ILE A N 1
ATOM 679 C CA . ILE A 1 86 ? -2.756 -3.623 6.359 1.00 86.44 86 ILE A CA 1
ATOM 680 C C . ILE A 1 86 ? -2.220 -4.924 5.747 1.00 86.44 86 ILE A C 1
ATOM 682 O O . ILE A 1 86 ? -2.064 -4.999 4.531 1.00 86.44 86 ILE A O 1
ATOM 686 N N . ASP A 1 87 ? -1.965 -5.952 6.560 1.00 88.31 87 ASP A N 1
ATOM 687 C CA . ASP A 1 87 ? -1.450 -7.240 6.083 1.00 88.31 87 ASP A CA 1
ATOM 688 C C . ASP A 1 87 ? -2.489 -7.997 5.239 1.00 88.31 87 ASP A C 1
ATOM 690 O O . ASP A 1 87 ? -2.160 -8.544 4.189 1.00 88.31 87 ASP A O 1
ATOM 694 N N . MET A 1 88 ? -3.772 -7.930 5.613 1.00 90.06 88 MET A N 1
ATOM 695 C CA . MET A 1 88 ? -4.876 -8.443 4.795 1.00 90.06 88 MET A CA 1
ATOM 696 C C . MET A 1 88 ? -4.978 -7.724 3.440 1.00 90.06 88 MET A C 1
ATOM 698 O O . MET A 1 88 ? -5.085 -8.391 2.413 1.00 90.06 88 MET A O 1
ATOM 702 N N . LEU A 1 89 ? -4.905 -6.386 3.412 1.00 89.69 89 LEU A N 1
ATOM 703 C CA . LEU A 1 89 ? -4.897 -5.604 2.168 1.00 89.69 89 LEU A CA 1
ATOM 704 C C . LEU A 1 89 ? -3.688 -5.966 1.292 1.00 89.69 89 LEU A C 1
ATOM 706 O O . LEU A 1 89 ? -3.830 -6.189 0.091 1.00 89.69 89 LEU A O 1
ATOM 710 N N . LYS A 1 90 ? -2.506 -6.072 1.905 1.00 89.50 90 LYS A N 1
ATOM 711 C CA . LYS A 1 90 ? -1.254 -6.449 1.245 1.00 89.50 90 LYS A CA 1
ATOM 712 C C . LYS A 1 90 ? -1.345 -7.840 0.619 1.00 89.50 90 LYS A C 1
ATOM 714 O O . LYS A 1 90 ? -1.072 -7.980 -0.570 1.00 89.50 90 LYS A O 1
ATOM 719 N N . LYS A 1 91 ? -1.789 -8.835 1.394 1.00 91.19 91 LYS A N 1
ATOM 720 C CA . LYS A 1 91 ? -2.003 -10.219 0.948 1.00 91.19 91 LYS A CA 1
ATOM 721 C C . LYS A 1 91 ? -3.087 -10.334 -0.124 1.00 91.19 91 LYS A C 1
ATOM 723 O O . LYS A 1 91 ? -3.033 -11.248 -0.939 1.00 91.19 91 LYS A O 1
ATOM 728 N N . HIS A 1 92 ? -4.085 -9.452 -0.124 1.00 92.44 92 HIS A N 1
ATOM 729 C CA . HIS A 1 92 ? -5.104 -9.407 -1.173 1.00 92.44 92 HIS A CA 1
ATOM 730 C C . HIS A 1 92 ? -4.498 -8.911 -2.491 1.00 92.44 92 HIS A C 1
ATOM 732 O O . HIS A 1 92 ? -4.517 -9.635 -3.484 1.00 92.44 92 HIS A O 1
ATOM 738 N N . ILE A 1 93 ? -3.863 -7.734 -2.465 1.00 92.56 93 ILE A N 1
ATOM 739 C CA . ILE A 1 93 ? -3.228 -7.092 -3.628 1.00 92.56 93 ILE A CA 1
ATOM 740 C C . ILE A 1 93 ? -2.088 -7.946 -4.216 1.00 92.56 93 ILE A C 1
ATOM 742 O O . ILE A 1 93 ? -1.930 -7.996 -5.437 1.00 92.56 93 ILE A O 1
ATOM 746 N N . SER A 1 94 ? -1.311 -8.657 -3.389 1.00 91.31 94 SER A N 1
ATOM 747 C CA . SER A 1 94 ? -0.186 -9.484 -3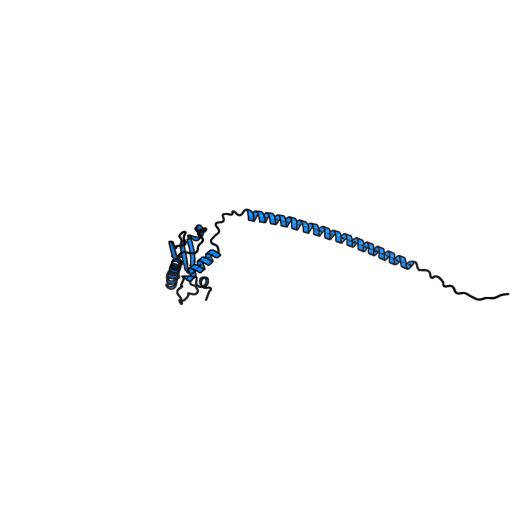.857 1.00 91.31 94 SER A CA 1
ATOM 748 C C . SER A 1 94 ? -0.589 -10.615 -4.804 1.00 91.31 94 SER A C 1
ATOM 750 O O . SER A 1 94 ? 0.235 -11.032 -5.610 1.00 91.31 94 SER A O 1
ATOM 752 N N . ASN A 1 95 ? -1.842 -11.085 -4.764 1.00 92.12 95 ASN A N 1
ATOM 753 C CA . ASN A 1 95 ? -2.320 -12.139 -5.671 1.00 92.12 95 ASN A CA 1
ATOM 754 C C . ASN A 1 95 ? -2.540 -11.634 -7.107 1.00 92.12 95 ASN A C 1
ATOM 756 O O . ASN A 1 95 ? -2.528 -12.427 -8.044 1.00 92.12 95 ASN A O 1
ATOM 760 N N . PHE A 1 96 ? -2.746 -10.323 -7.277 1.00 93.94 96 PHE A N 1
ATOM 761 C CA . PHE A 1 96 ? -3.029 -9.682 -8.565 1.00 93.94 96 PHE A CA 1
ATOM 762 C C . PHE A 1 96 ? -1.807 -8.961 -9.150 1.00 93.94 96 PHE A C 1
ATOM 764 O O . PHE A 1 96 ? -1.817 -8.563 -10.315 1.00 93.94 96 PHE A O 1
ATOM 771 N N . TRP A 1 97 ? -0.744 -8.774 -8.360 1.00 92.50 97 TRP A N 1
ATOM 772 C CA . TRP A 1 97 ? 0.457 -8.079 -8.808 1.00 92.50 97 TRP A CA 1
ATOM 773 C C . TRP A 1 97 ? 1.481 -9.027 -9.425 1.00 92.50 97 TRP A C 1
ATOM 775 O O . TRP A 1 97 ? 2.077 -9.856 -8.747 1.00 92.50 97 TRP A O 1
ATOM 785 N N . THR A 1 98 ? 1.746 -8.848 -10.717 1.00 90.56 98 THR A N 1
ATOM 786 C CA . THR A 1 98 ? 2.866 -9.490 -11.413 1.00 90.56 98 THR A CA 1
ATOM 787 C C . THR A 1 98 ? 3.917 -8.427 -11.747 1.00 90.56 98 THR A C 1
ATOM 789 O O . THR A 1 98 ? 3.734 -7.687 -12.718 1.00 90.56 98 THR A O 1
ATOM 792 N N . PRO A 1 99 ? 5.002 -8.284 -10.959 1.00 88.06 99 PRO A N 1
ATOM 793 C CA . PRO A 1 99 ? 6.089 -7.378 -11.314 1.00 88.06 99 PRO A CA 1
ATOM 794 C C . PRO A 1 99 ? 6.822 -7.864 -12.578 1.00 88.06 99 PRO A C 1
ATOM 796 O O . PRO A 1 99 ? 6.912 -9.072 -12.811 1.00 88.06 99 PRO A O 1
ATOM 799 N N . PRO A 1 100 ? 7.390 -6.956 -13.393 1.00 84.38 100 PRO A N 1
ATOM 800 C CA . PRO A 1 100 ? 8.287 -7.342 -14.478 1.00 84.38 100 PRO A CA 1
ATOM 801 C C . PRO A 1 100 ? 9.530 -8.062 -13.925 1.00 84.38 100 PRO A C 1
ATOM 803 O O . PRO A 1 100 ? 10.153 -7.605 -12.968 1.00 84.38 100 PRO A O 1
ATOM 806 N N . ILE A 1 101 ? 9.894 -9.186 -14.543 1.00 77.25 101 ILE A N 1
ATOM 807 C CA . ILE A 1 101 ? 10.983 -10.073 -14.104 1.00 77.25 101 ILE A CA 1
ATOM 808 C C . ILE A 1 101 ? 12.259 -9.780 -14.912 1.00 77.25 101 ILE A C 1
ATOM 810 O O . ILE A 1 101 ? 12.188 -9.458 -16.097 1.00 77.25 101 ILE A O 1
ATOM 814 N N . GLY A 1 102 ? 13.434 -9.935 -14.291 1.00 70.38 102 GLY A N 1
ATOM 815 C CA . GLY A 1 102 ? 14.704 -10.115 -15.011 1.00 70.38 102 GLY A CA 1
ATOM 816 C C . GLY A 1 102 ? 15.430 -8.854 -15.497 1.00 70.38 102 GLY A C 1
ATOM 817 O O . GLY A 1 102 ? 16.393 -8.977 -16.248 1.00 70.38 102 GLY A O 1
ATOM 818 N N . ALA A 1 103 ? 15.021 -7.651 -15.082 1.00 69.81 103 ALA A N 1
ATOM 819 C CA . ALA A 1 103 ? 15.795 -6.435 -15.348 1.00 69.81 103 ALA A CA 1
ATOM 820 C C . ALA A 1 103 ? 16.866 -6.180 -14.272 1.00 69.81 103 ALA A C 1
ATOM 822 O O . ALA A 1 103 ? 16.696 -6.535 -13.104 1.00 69.81 103 ALA A O 1
ATOM 823 N N . ALA A 1 104 ? 17.942 -5.484 -14.649 1.00 65.88 104 ALA A N 1
ATOM 824 C CA . ALA A 1 104 ? 18.942 -5.002 -13.699 1.00 65.88 104 ALA A CA 1
ATOM 825 C C . ALA A 1 104 ? 18.293 -4.082 -12.644 1.00 65.88 104 ALA A C 1
ATOM 827 O O . ALA A 1 104 ? 17.590 -3.129 -12.989 1.00 65.88 104 ALA A O 1
ATOM 828 N N . GLY A 1 105 ? 18.526 -4.376 -11.362 1.00 67.88 105 GLY A N 1
ATOM 829 C CA . GLY A 1 105 ? 17.917 -3.658 -10.239 1.00 67.88 105 GLY A CA 1
ATOM 830 C C . GLY A 1 105 ? 16.490 -4.094 -9.872 1.00 67.88 105 GLY A C 1
ATOM 831 O O . GLY A 1 105 ? 15.847 -3.396 -9.090 1.00 67.88 105 GLY A O 1
ATOM 832 N N . ALA A 1 106 ? 15.988 -5.230 -10.380 1.00 74.12 106 ALA A N 1
ATOM 833 C CA . ALA A 1 106 ? 14.701 -5.801 -9.952 1.00 74.12 106 ALA A CA 1
ATOM 834 C C . ALA A 1 106 ? 14.634 -6.095 -8.438 1.00 74.12 106 ALA A C 1
ATOM 836 O O . ALA A 1 106 ? 13.580 -5.943 -7.828 1.00 74.12 106 ALA A O 1
ATOM 837 N N . GLU A 1 107 ? 15.773 -6.429 -7.829 1.00 77.94 107 GLU A N 1
ATOM 838 C CA . GLU A 1 107 ? 15.971 -6.587 -6.378 1.00 77.94 107 GLU A CA 1
ATOM 839 C C . GLU A 1 107 ? 15.648 -5.315 -5.558 1.00 77.94 107 GLU A C 1
ATOM 841 O O . GLU A 1 107 ? 15.290 -5.400 -4.390 1.00 77.94 107 GLU A O 1
ATOM 846 N N . ASN A 1 108 ? 15.747 -4.136 -6.185 1.00 81.94 108 ASN A N 1
ATOM 847 C CA . ASN A 1 108 ? 15.556 -2.812 -5.588 1.00 81.94 108 ASN A CA 1
ATOM 848 C C . ASN A 1 108 ? 14.237 -2.158 -6.057 1.00 81.94 108 ASN A C 1
ATOM 850 O O . ASN A 1 108 ? 14.049 -0.948 -5.910 1.00 81.94 108 ASN A O 1
ATOM 854 N N . LEU A 1 109 ? 13.332 -2.930 -6.673 1.00 87.88 109 LEU A N 1
ATOM 855 C CA . LEU A 1 109 ? 12.093 -2.417 -7.255 1.00 87.88 109 LEU A CA 1
ATOM 856 C C . LEU A 1 109 ? 11.115 -1.941 -6.170 1.00 87.88 109 LEU A C 1
ATOM 858 O O . LEU A 1 109 ? 10.382 -2.738 -5.594 1.00 87.88 109 LEU A O 1
ATOM 862 N N . ILE A 1 110 ? 11.057 -0.627 -5.948 1.00 90.06 110 ILE A N 1
ATOM 863 C CA . ILE A 1 110 ? 10.103 0.006 -5.027 1.00 90.06 110 ILE A CA 1
ATOM 864 C C . ILE A 1 110 ? 9.219 0.998 -5.785 1.00 90.06 110 ILE A C 1
ATOM 866 O O . ILE A 1 110 ? 9.688 2.031 -6.274 1.00 90.06 110 ILE A O 1
ATOM 870 N N . VAL A 1 111 ? 7.915 0.723 -5.830 1.00 92.25 111 VAL A N 1
ATOM 871 C CA . VAL A 1 111 ? 6.900 1.596 -6.434 1.00 92.25 111 VAL A CA 1
ATOM 872 C C . VAL A 1 111 ? 5.831 1.942 -5.400 1.00 92.25 111 VAL A C 1
ATOM 874 O O . VAL A 1 111 ? 5.112 1.073 -4.921 1.00 92.25 111 VAL A O 1
ATOM 877 N N . ASP A 1 112 ? 5.677 3.226 -5.096 1.00 93.81 112 ASP A N 1
ATOM 878 C CA . ASP A 1 112 ? 4.622 3.720 -4.214 1.00 93.81 112 ASP A CA 1
ATOM 879 C C . ASP A 1 112 ? 3.445 4.227 -5.061 1.00 93.81 112 ASP A C 1
ATOM 881 O O . ASP A 1 112 ? 3.586 5.184 -5.836 1.00 93.81 112 ASP A O 1
ATOM 885 N N . ILE A 1 113 ? 2.283 3.583 -4.912 1.00 94.25 113 ILE A N 1
ATOM 886 C CA . ILE A 1 113 ? 1.024 3.968 -5.562 1.00 94.25 113 ILE A CA 1
ATOM 887 C C . ILE A 1 113 ? 0.113 4.627 -4.524 1.00 94.25 113 ILE A C 1
ATOM 889 O O . ILE A 1 113 ? -0.227 4.022 -3.507 1.00 94.25 113 ILE A O 1
ATOM 893 N N . PHE A 1 114 ? -0.298 5.863 -4.790 1.00 94.38 114 PHE A N 1
ATOM 894 C CA . PHE A 1 114 ? -1.354 6.541 -4.043 1.00 94.38 114 PHE A CA 1
ATOM 895 C C . PHE A 1 114 ? -2.723 6.110 -4.574 1.00 94.38 114 PHE A C 1
ATOM 897 O O . PHE A 1 114 ? -2.925 6.072 -5.790 1.00 94.38 114 PHE A O 1
ATOM 904 N N . MET A 1 115 ? -3.651 5.805 -3.670 1.00 93.69 115 MET A N 1
ATOM 905 C CA . MET A 1 115 ? -5.003 5.347 -3.979 1.00 93.69 115 MET A CA 1
ATOM 906 C C . MET A 1 115 ? -6.071 6.131 -3.220 1.00 93.69 115 MET A C 1
ATOM 908 O O . MET A 1 115 ? -5.904 6.456 -2.042 1.00 93.69 115 MET A O 1
ATOM 912 N N . GLU A 1 116 ? -7.204 6.349 -3.887 1.00 94.25 116 GLU A N 1
ATOM 913 C CA . GLU A 1 116 ? -8.445 6.849 -3.291 1.00 94.25 116 GLU A CA 1
ATOM 914 C C . GLU A 1 116 ? -9.570 5.825 -3.485 1.00 94.25 116 GLU A C 1
ATOM 916 O O . GLU A 1 116 ? -9.726 5.283 -4.578 1.00 94.25 116 GLU A O 1
ATOM 921 N N . PHE A 1 117 ? -10.372 5.584 -2.447 1.00 93.94 117 PHE A N 1
ATOM 922 C CA . PHE A 1 117 ? -11.397 4.536 -2.405 1.00 93.94 117 PHE A CA 1
ATOM 923 C C . PHE A 1 117 ? -12.805 5.078 -2.144 1.00 93.94 117 PHE A C 1
ATOM 925 O O . PHE A 1 117 ? -12.994 6.057 -1.412 1.00 93.94 117 PHE A O 1
ATOM 932 N N . ASN A 1 118 ? -13.812 4.386 -2.684 1.00 94.75 118 ASN A N 1
ATOM 933 C CA . ASN A 1 118 ? -15.206 4.563 -2.281 1.00 94.75 118 ASN A CA 1
ATOM 934 C C . ASN A 1 118 ? -15.508 3.791 -0.969 1.00 94.75 118 ASN A C 1
ATOM 936 O O . ASN A 1 118 ? -14.669 3.054 -0.451 1.00 94.75 118 ASN A O 1
ATOM 940 N N . LYS A 1 119 ? -16.713 3.957 -0.404 1.00 91.62 119 LYS A N 1
ATOM 941 C CA . LYS A 1 119 ? -17.116 3.299 0.861 1.00 91.62 119 LYS A CA 1
ATOM 942 C C . LYS A 1 119 ? -17.243 1.771 0.778 1.00 91.62 119 LYS A C 1
ATOM 944 O O . LYS A 1 119 ? -17.342 1.127 1.817 1.00 91.62 119 LYS A O 1
ATOM 949 N N . GLU A 1 120 ? -17.284 1.223 -0.430 1.00 90.81 120 GLU A N 1
ATOM 950 C CA . GLU A 1 120 ? -17.558 -0.184 -0.741 1.00 90.81 120 GLU A CA 1
ATOM 951 C C . GLU A 1 120 ? -16.273 -0.952 -1.110 1.00 90.81 120 GLU A C 1
ATOM 953 O O . GLU A 1 120 ? -16.322 -2.164 -1.286 1.00 90.81 120 GLU A O 1
ATOM 958 N N . GLY A 1 121 ? -15.124 -0.265 -1.198 1.00 89.56 121 GLY A N 1
ATOM 959 C CA . GLY A 1 121 ? -13.813 -0.864 -1.469 1.00 89.56 121 GLY A CA 1
ATOM 960 C C . GLY A 1 121 ? -13.320 -0.767 -2.920 1.00 89.56 121 GLY A C 1
ATOM 961 O O . GLY A 1 121 ? -12.250 -1.301 -3.206 1.00 89.56 121 GLY A O 1
ATOM 962 N N . TYR A 1 122 ? -14.040 -0.086 -3.819 1.00 93.56 122 TYR A N 1
ATOM 963 C CA . TYR A 1 122 ? -13.604 0.169 -5.205 1.00 93.56 122 TYR A CA 1
ATOM 964 C C . TYR A 1 122 ? -12.667 1.384 -5.293 1.00 93.56 122 TYR A C 1
ATOM 966 O O . TYR A 1 122 ? -12.791 2.327 -4.498 1.00 93.56 122 TYR A O 1
ATOM 974 N N . VAL A 1 123 ? -11.747 1.395 -6.264 1.00 94.38 123 VAL A N 1
ATOM 975 C CA . VAL A 1 123 ? -10.705 2.421 -6.398 1.00 94.38 123 VAL A CA 1
ATOM 976 C C . VAL A 1 123 ? -11.198 3.551 -7.304 1.00 94.38 123 VAL A C 1
ATOM 978 O O . VAL A 1 123 ? -11.354 3.408 -8.514 1.00 94.38 123 VAL A O 1
ATOM 981 N N . LEU A 1 124 ? -11.395 4.731 -6.721 1.00 95.00 124 LEU A N 1
ATOM 982 C CA . LEU A 1 124 ? -11.745 5.950 -7.455 1.00 95.00 124 LEU A CA 1
ATOM 983 C C . LEU A 1 124 ? -10.541 6.520 -8.219 1.00 95.00 124 LEU A C 1
ATOM 985 O O . LEU A 1 124 ? -10.705 7.146 -9.266 1.00 95.00 124 LEU A O 1
ATOM 989 N N . LYS A 1 125 ? -9.329 6.328 -7.685 1.00 95.19 125 LYS A N 1
ATOM 990 C CA . LYS A 1 125 ? -8.089 6.889 -8.230 1.00 95.19 125 LYS A CA 1
ATOM 991 C C . LYS A 1 125 ? -6.880 6.036 -7.844 1.00 95.19 125 LYS A C 1
ATOM 993 O O . LYS A 1 125 ? -6.780 5.635 -6.690 1.00 95.19 125 LYS A O 1
ATOM 998 N N . ALA A 1 126 ? -5.947 5.819 -8.772 1.00 95.00 126 ALA A N 1
ATOM 999 C CA . ALA A 1 126 ? -4.654 5.179 -8.516 1.00 95.00 126 ALA A CA 1
ATOM 1000 C C . ALA A 1 126 ? -3.543 5.881 -9.318 1.00 95.00 126 ALA A C 1
ATOM 1002 O O . ALA A 1 126 ? -3.639 5.978 -10.541 1.00 95.00 126 ALA A O 1
ATOM 1003 N N . GLU A 1 127 ? -2.498 6.376 -8.649 1.00 94.31 127 GLU A N 1
ATOM 1004 C CA . GLU A 1 127 ? -1.403 7.139 -9.271 1.00 94.31 127 GLU A CA 1
ATOM 1005 C C . GLU A 1 127 ? -0.023 6.764 -8.714 1.00 94.31 127 GLU A C 1
ATOM 1007 O O . GLU A 1 127 ? 0.165 6.616 -7.508 1.00 94.31 127 GLU A O 1
ATOM 1012 N N . TRP A 1 128 ? 0.980 6.692 -9.593 1.00 94.06 128 TRP A N 1
ATOM 1013 C CA . TRP A 1 128 ? 2.377 6.487 -9.204 1.00 94.06 128 TRP A CA 1
ATOM 1014 C C . TRP A 1 128 ? 3.001 7.784 -8.662 1.00 94.06 128 TRP A C 1
ATOM 1016 O O . TRP A 1 128 ? 3.172 8.765 -9.400 1.00 94.06 128 TRP A O 1
ATOM 1026 N N . VAL A 1 129 ? 3.357 7.789 -7.370 1.00 92.38 129 VAL A N 1
ATOM 1027 C CA . VAL A 1 129 ? 3.844 8.991 -6.668 1.00 92.38 129 VAL A CA 1
ATOM 1028 C C . VAL A 1 129 ? 5.361 9.045 -6.483 1.00 92.38 129 VAL A C 1
ATOM 1030 O O . VAL A 1 129 ? 5.937 10.107 -6.711 1.00 92.38 129 VAL A O 1
ATOM 1033 N N . ASN A 1 130 ? 6.054 7.938 -6.179 1.00 87.06 130 ASN A N 1
ATOM 1034 C CA . ASN A 1 130 ? 7.519 7.939 -5.975 1.00 87.06 130 ASN A CA 1
ATOM 1035 C C . ASN A 1 130 ? 8.341 7.963 -7.288 1.00 87.06 130 ASN A C 1
ATOM 1037 O O . ASN A 1 130 ? 9.385 7.324 -7.398 1.00 87.06 130 ASN A O 1
ATOM 1041 N N . ARG A 1 131 ? 7.878 8.717 -8.294 1.00 84.31 131 ARG A N 1
ATOM 1042 C CA . ARG A 1 131 ? 8.447 8.758 -9.652 1.00 84.31 131 ARG A CA 1
ATOM 1043 C C . ARG A 1 131 ? 9.942 9.102 -9.674 1.00 84.31 131 ARG A C 1
ATOM 1045 O O . ARG A 1 131 ? 10.721 8.326 -10.218 1.00 84.31 131 ARG A O 1
ATOM 1052 N N . GLY A 1 132 ? 10.348 10.223 -9.071 1.00 84.69 132 GLY A N 1
ATOM 1053 C CA . GLY A 1 132 ? 11.760 10.590 -8.854 1.00 84.69 132 GLY A CA 1
ATOM 1054 C C . GLY A 1 132 ? 12.689 10.382 -10.065 1.00 84.69 132 GLY A C 1
ATOM 1055 O O . GLY A 1 132 ? 12.307 10.630 -11.209 1.00 84.69 132 GLY A O 1
ATOM 1056 N N . MET A 1 133 ? 13.903 9.882 -9.812 1.00 80.75 133 MET A N 1
ATOM 1057 C CA . MET A 1 133 ? 14.883 9.509 -10.849 1.00 80.75 133 MET A CA 1
ATOM 1058 C C . MET A 1 133 ? 14.408 8.324 -11.715 1.00 80.75 133 MET A C 1
ATOM 1060 O O . MET A 1 133 ? 14.697 8.248 -12.908 1.00 80.75 133 MET A O 1
ATOM 1064 N N . ASN A 1 134 ? 13.613 7.425 -11.129 1.00 83.31 134 ASN A N 1
ATOM 1065 C CA . ASN A 1 134 ? 13.078 6.232 -11.789 1.00 83.31 134 ASN A CA 1
ATOM 1066 C C . ASN A 1 134 ? 12.001 6.550 -12.844 1.00 83.31 134 ASN A C 1
ATOM 1068 O O . ASN A 1 134 ? 11.673 5.694 -13.663 1.00 83.31 134 ASN A O 1
ATOM 1072 N N . SER A 1 135 ? 11.499 7.787 -12.879 1.00 80.75 135 SER A N 1
ATOM 1073 C CA . SER A 1 135 ? 10.472 8.288 -13.802 1.00 80.75 135 SER A CA 1
ATOM 1074 C C . SER A 1 135 ? 10.798 8.099 -15.283 1.00 80.75 135 SER A C 1
ATOM 1076 O O . SER A 1 135 ? 9.878 7.977 -16.091 1.00 80.75 135 SER A O 1
ATOM 1078 N N . ASN A 1 136 ? 12.081 8.032 -15.649 1.00 85.06 136 ASN A N 1
ATOM 1079 C CA . ASN A 1 136 ? 12.523 7.767 -17.018 1.00 85.06 136 ASN A CA 1
ATOM 1080 C C . ASN A 1 136 ? 12.776 6.278 -17.305 1.00 85.06 136 ASN A C 1
ATOM 1082 O O . ASN A 1 136 ? 12.711 5.876 -18.467 1.00 85.06 136 ASN A O 1
ATOM 1086 N N . ASN A 1 137 ? 12.987 5.449 -16.279 1.00 88.50 137 ASN A N 1
ATOM 1087 C CA . ASN A 1 137 ? 13.311 4.033 -16.434 1.00 88.50 137 ASN A CA 1
ATOM 1088 C C . ASN A 1 137 ? 12.075 3.220 -16.872 1.00 88.50 137 ASN A C 1
ATOM 1090 O O . ASN A 1 137 ? 11.063 3.163 -16.172 1.00 88.50 137 ASN A O 1
ATOM 1094 N N . SER A 1 138 ? 12.171 2.560 -18.031 1.00 89.00 138 SER A N 1
ATOM 1095 C CA . SER A 1 138 ? 11.091 1.741 -18.601 1.00 89.00 138 SER A CA 1
ATOM 1096 C C . SER A 1 138 ? 10.657 0.591 -17.681 1.00 89.00 138 SE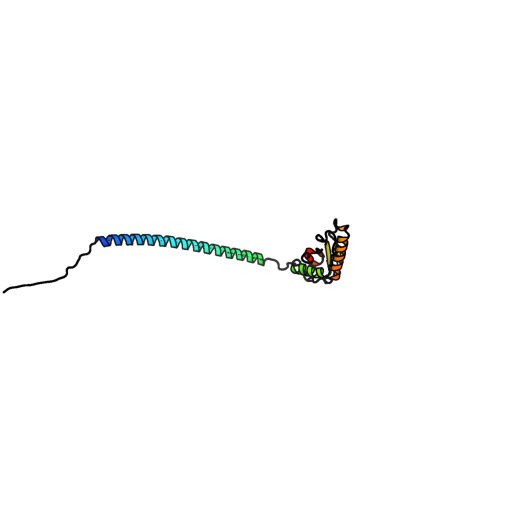R A C 1
ATOM 1098 O O . SER A 1 138 ? 9.471 0.278 -17.602 1.00 89.00 138 SER A O 1
ATOM 1100 N N . PHE A 1 139 ? 11.588 0.016 -16.912 1.00 89.31 139 PHE A N 1
ATOM 1101 C CA . PHE A 1 139 ? 11.294 -1.054 -15.957 1.00 89.31 139 PHE A CA 1
ATOM 1102 C C . PHE A 1 139 ? 10.362 -0.586 -14.830 1.00 89.31 139 PHE A C 1
ATOM 1104 O O . PHE A 1 139 ? 9.348 -1.224 -14.552 1.00 89.31 139 PHE A O 1
ATOM 1111 N N . TYR A 1 140 ? 10.644 0.581 -14.243 1.00 91.19 140 TYR A N 1
ATOM 1112 C CA . TYR A 1 140 ? 9.798 1.170 -13.202 1.00 91.19 140 TYR A CA 1
ATOM 1113 C C . TYR A 1 140 ? 8.446 1.638 -13.755 1.00 91.19 140 TYR A C 1
ATOM 1115 O O . TYR A 1 140 ? 7.432 1.457 -13.086 1.00 91.19 140 TYR A O 1
ATOM 1123 N N . LYS A 1 141 ? 8.393 2.149 -14.997 1.00 91.62 141 LYS A N 1
ATOM 1124 C CA . LYS A 1 141 ? 7.119 2.427 -15.692 1.00 91.62 141 LYS A CA 1
ATOM 1125 C C . LYS A 1 141 ? 6.274 1.158 -15.845 1.00 91.62 141 LYS A C 1
ATOM 1127 O O . LYS A 1 141 ? 5.088 1.178 -15.528 1.00 91.62 141 LYS A O 1
ATOM 1132 N N . ALA A 1 142 ? 6.874 0.054 -16.293 1.00 91.94 142 ALA A N 1
ATOM 1133 C CA . ALA A 1 142 ? 6.185 -1.226 -16.441 1.00 91.94 142 ALA A CA 1
ATOM 1134 C C . ALA A 1 142 ? 5.682 -1.764 -15.089 1.00 91.94 142 ALA A C 1
ATOM 1136 O O . ALA A 1 142 ? 4.519 -2.146 -14.979 1.00 91.94 142 ALA A O 1
ATOM 1137 N N . ALA A 1 143 ? 6.516 -1.717 -14.046 1.00 92.38 143 ALA A N 1
ATOM 1138 C CA . ALA A 1 143 ? 6.141 -2.126 -12.695 1.00 92.38 143 ALA A CA 1
ATOM 1139 C C . ALA A 1 143 ? 5.025 -1.260 -12.087 1.00 92.38 143 ALA A C 1
ATOM 1141 O O . ALA A 1 143 ? 4.118 -1.796 -11.454 1.00 92.38 143 ALA A O 1
ATOM 1142 N N . ALA A 1 144 ? 5.052 0.057 -12.312 1.00 93.75 144 ALA A N 1
ATOM 1143 C CA . ALA A 1 144 ? 4.010 0.970 -11.852 1.00 93.75 144 ALA A CA 1
ATOM 1144 C C . ALA A 1 144 ? 2.684 0.771 -12.592 1.00 93.75 144 ALA A C 1
ATOM 1146 O O . ALA A 1 144 ? 1.632 0.758 -11.958 1.00 93.75 144 ALA A O 1
ATOM 1147 N N . ASN A 1 145 ? 2.723 0.523 -13.902 1.00 94.19 145 ASN A N 1
ATOM 1148 C CA . ASN A 1 145 ? 1.530 0.156 -14.664 1.00 94.19 145 ASN A CA 1
ATOM 1149 C C . ASN A 1 145 ? 0.963 -1.198 -14.198 1.00 94.19 145 ASN A C 1
ATOM 1151 O O . ASN A 1 145 ? -0.250 -1.329 -14.044 1.00 94.19 145 ASN A O 1
ATOM 1155 N N . ALA A 1 146 ? 1.823 -2.182 -13.905 1.00 94.25 146 ALA A N 1
ATOM 1156 C CA . ALA A 1 146 ? 1.416 -3.468 -13.338 1.00 94.25 146 ALA A CA 1
ATOM 1157 C C . ALA A 1 146 ? 0.825 -3.329 -11.922 1.00 94.25 146 ALA A C 1
ATOM 1159 O O . ALA A 1 146 ? -0.152 -4.000 -11.605 1.00 94.25 146 ALA A O 1
ATOM 1160 N N . ALA A 1 147 ? 1.363 -2.434 -11.088 1.00 94.50 147 ALA A N 1
ATOM 1161 C CA . ALA A 1 147 ? 0.822 -2.125 -9.764 1.00 94.50 147 ALA A CA 1
ATOM 1162 C C . ALA A 1 147 ? -0.549 -1.429 -9.849 1.00 94.50 147 ALA A C 1
ATOM 1164 O O . ALA A 1 147 ? -1.499 -1.865 -9.208 1.00 94.50 147 ALA A O 1
ATOM 1165 N N . ILE A 1 148 ? -0.691 -0.402 -10.698 1.00 95.12 148 ILE A N 1
ATOM 1166 C CA . ILE A 1 148 ? -1.972 0.289 -10.943 1.00 95.12 148 ILE A CA 1
ATOM 1167 C C . ILE A 1 148 ? -3.025 -0.672 -11.514 1.00 95.12 148 ILE A C 1
ATOM 1169 O O . ILE A 1 148 ? -4.201 -0.558 -11.172 1.00 95.12 148 ILE A O 1
ATOM 1173 N N . ARG A 1 149 ? -2.620 -1.642 -12.347 1.00 95.62 149 ARG A N 1
ATOM 1174 C CA . ARG A 1 149 ? -3.508 -2.723 -12.787 1.00 95.62 149 ARG A CA 1
ATOM 1175 C C . ARG A 1 149 ? -3.898 -3.636 -11.623 1.00 95.62 149 ARG A C 1
ATOM 1177 O O . ARG A 1 149 ? -5.084 -3.824 -11.404 1.00 95.62 149 ARG A O 1
ATOM 1184 N N . ALA A 1 150 ? -2.935 -4.153 -10.859 1.00 95.25 150 ALA A N 1
ATOM 1185 C CA . ALA A 1 150 ? -3.193 -5.049 -9.728 1.00 95.25 150 ALA A CA 1
ATOM 1186 C C . ALA A 1 150 ? -4.155 -4.446 -8.693 1.00 95.25 150 ALA A C 1
ATOM 1188 O O . ALA A 1 150 ? -4.985 -5.152 -8.137 1.00 95.25 150 ALA A O 1
ATOM 1189 N N . VAL A 1 151 ? -4.078 -3.129 -8.479 1.00 94.31 151 VAL A N 1
ATOM 1190 C CA . VAL A 1 151 ? -5.014 -2.361 -7.645 1.00 94.31 151 VAL A CA 1
ATOM 1191 C C . VAL A 1 151 ? -6.463 -2.457 -8.137 1.00 94.31 151 VAL A C 1
ATOM 1193 O O . VAL A 1 151 ? -7.359 -2.578 -7.308 1.00 94.31 151 VAL A O 1
ATOM 1196 N N . LYS A 1 152 ? -6.697 -2.424 -9.456 1.00 94.06 152 LYS A N 1
ATOM 1197 C CA . LYS A 1 152 ? -8.036 -2.533 -10.062 1.00 94.06 152 LYS A CA 1
ATOM 1198 C C . LYS A 1 152 ? -8.514 -3.976 -10.173 1.00 94.06 152 LYS A C 1
ATOM 1200 O O . LYS A 1 152 ? -9.659 -4.269 -9.855 1.00 94.06 152 LYS A O 1
ATOM 1205 N N . ASP A 1 153 ? -7.629 -4.880 -10.587 1.00 95.00 153 ASP A N 1
ATOM 1206 C CA . ASP A 1 153 ? -7.924 -6.312 -10.693 1.00 95.00 153 ASP A CA 1
ATOM 1207 C C . ASP A 1 153 ? -8.245 -6.927 -9.306 1.00 95.00 153 ASP A C 1
ATOM 1209 O O . ASP A 1 153 ? -8.910 -7.956 -9.235 1.00 95.00 153 ASP A O 1
ATOM 1213 N N . ALA A 1 154 ? -7.827 -6.271 -8.212 1.00 93.69 154 ALA A N 1
ATOM 1214 C CA . ALA A 1 154 ? -8.138 -6.618 -6.823 1.00 93.69 154 ALA A CA 1
ATOM 1215 C C . ALA A 1 154 ? -9.442 -5.998 -6.262 1.00 93.69 154 ALA A C 1
ATOM 1217 O O . ALA A 1 154 ? -9.709 -6.139 -5.066 1.00 93.69 154 ALA A O 1
ATOM 1218 N N . GLU A 1 155 ? -10.253 -5.291 -7.052 1.00 92.50 155 GLU A N 1
ATOM 1219 C CA . GLU A 1 155 ? -11.513 -4.714 -6.557 1.00 92.50 155 GLU A CA 1
ATOM 1220 C C . GLU A 1 155 ? -12.607 -5.781 -6.313 1.00 92.50 155 GLU A C 1
ATOM 1222 O O . GLU A 1 155 ? -12.745 -6.711 -7.110 1.00 92.50 155 GLU A O 1
ATOM 1227 N N . PRO A 1 156 ? -13.446 -5.642 -5.264 1.00 92.38 156 PRO A N 1
ATOM 1228 C CA . PRO A 1 156 ? -13.381 -4.654 -4.183 1.00 92.38 156 PRO A CA 1
ATOM 1229 C C . PRO A 1 156 ? -12.397 -5.063 -3.068 1.00 92.38 156 PRO A C 1
ATOM 1231 O O . PRO A 1 156 ? -12.264 -6.237 -2.720 1.00 92.38 156 PRO A O 1
ATOM 1234 N N . MET A 1 157 ? -11.741 -4.078 -2.447 1.00 90.50 157 MET A N 1
ATOM 1235 C CA . MET A 1 157 ? -10.802 -4.323 -1.345 1.00 90.50 157 MET A CA 1
ATOM 1236 C C . MET A 1 157 ? -11.515 -4.793 -0.059 1.00 90.50 157 MET A C 1
ATOM 1238 O O . MET A 1 157 ? -12.537 -4.210 0.313 1.00 90.50 157 MET A O 1
ATOM 1242 N N . PRO A 1 158 ? -10.948 -5.749 0.708 1.00 88.81 158 PRO A N 1
ATOM 1243 C CA . PRO A 1 158 ? -11.557 -6.316 1.921 1.00 88.81 158 PRO A CA 1
ATOM 1244 C C . PRO A 1 158 ? -11.449 -5.397 3.162 1.00 88.81 158 PRO A C 1
ATOM 1246 O O . PRO A 1 158 ? -11.087 -5.835 4.253 1.00 88.81 158 PRO A O 1
ATOM 1249 N N . LEU A 1 159 ? -11.718 -4.096 3.018 1.00 86.94 159 LEU A N 1
ATOM 1250 C CA . LEU A 1 159 ? -11.488 -3.091 4.063 1.00 86.94 159 LEU A CA 1
ATOM 1251 C C . LEU A 1 159 ? -12.729 -2.850 4.951 1.00 86.94 159 LEU A C 1
ATOM 1253 O O . LEU A 1 159 ? -13.852 -2.763 4.452 1.00 86.94 159 LEU A O 1
ATOM 1257 N N . PRO A 1 160 ? -12.571 -2.693 6.282 1.00 89.31 160 PRO A N 1
ATOM 1258 C CA . PRO A 1 160 ? -13.709 -2.544 7.186 1.00 89.31 160 PRO A CA 1
ATOM 1259 C C . PRO A 1 160 ? -14.356 -1.157 7.063 1.00 89.31 160 PRO A C 1
ATOM 1261 O O . PRO A 1 160 ? -13.771 -0.147 7.461 1.00 89.31 160 PRO A O 1
ATOM 1264 N N . VAL A 1 161 ? -15.604 -1.116 6.583 1.00 87.94 161 VAL A N 1
ATOM 1265 C CA . VAL A 1 161 ? -16.411 0.106 6.352 1.00 87.94 161 VAL A CA 1
ATOM 1266 C C . VAL A 1 161 ? -16.461 1.040 7.572 1.00 87.94 161 VAL A C 1
ATOM 1268 O O . VAL A 1 161 ? -16.440 2.262 7.426 1.00 87.94 161 VAL A O 1
ATOM 1271 N N . SER A 1 162 ? -16.437 0.488 8.790 1.00 88.56 162 SER A N 1
ATOM 1272 C CA . SER A 1 162 ? -16.395 1.248 10.051 1.00 88.56 162 SER A CA 1
ATOM 1273 C C . SER A 1 162 ? -15.179 2.176 10.195 1.00 88.56 162 SER A C 1
ATOM 1275 O O . SER A 1 162 ? -15.259 3.168 10.916 1.00 88.56 162 SER A O 1
ATOM 1277 N N . LYS A 1 163 ? -14.077 1.891 9.488 1.00 86.19 163 LYS A N 1
ATOM 1278 C CA . LYS A 1 163 ? -12.841 2.690 9.465 1.00 86.19 163 LYS A CA 1
ATOM 1279 C C . LYS A 1 163 ? -12.675 3.553 8.210 1.00 86.19 163 LYS A C 1
ATOM 1281 O O . LYS A 1 163 ? -11.608 4.129 8.031 1.00 86.19 163 LYS A O 1
ATOM 1286 N N . PHE A 1 164 ? -13.691 3.694 7.350 1.00 89.94 164 PHE A N 1
ATOM 1287 C CA . PHE A 1 164 ? -13.560 4.350 6.033 1.00 89.94 164 PHE A CA 1
ATOM 1288 C C . PHE A 1 164 ? -12.801 5.691 6.046 1.00 89.94 164 PHE A C 1
ATOM 1290 O O . PHE A 1 164 ? -11.992 5.950 5.161 1.00 89.94 164 PHE A O 1
ATOM 1297 N N . LYS A 1 165 ? -12.989 6.530 7.075 1.00 88.88 165 LYS A N 1
ATOM 1298 C CA . LYS A 1 165 ? -12.284 7.821 7.213 1.00 88.88 165 LYS A CA 1
ATOM 1299 C C . LYS A 1 165 ? -10.748 7.693 7.222 1.00 88.88 165 LYS A C 1
ATOM 1301 O O . LYS A 1 165 ? -10.072 8.640 6.834 1.00 88.88 165 LYS A O 1
ATOM 1306 N N . GLU A 1 166 ? -10.220 6.559 7.670 1.00 86.75 166 GLU A N 1
ATOM 1307 C CA . GLU A 1 166 ? -8.788 6.274 7.803 1.00 86.75 166 GLU A CA 1
ATOM 1308 C C . GLU A 1 166 ? -8.176 5.717 6.510 1.00 86.75 166 GLU A C 1
ATOM 1310 O O . GLU A 1 166 ? -7.029 6.024 6.208 1.00 86.75 166 GLU A O 1
ATOM 1315 N N . TRP A 1 167 ? -8.933 4.913 5.750 1.00 87.81 167 TRP A N 1
ATOM 1316 C CA . TRP A 1 167 ? -8.436 4.198 4.564 1.00 87.81 167 TRP A CA 1
ATOM 1317 C C . TRP A 1 167 ? -8.975 4.706 3.221 1.00 87.81 167 TRP A C 1
ATOM 1319 O O . TRP A 1 167 ? -8.501 4.265 2.180 1.00 87.81 167 TRP A O 1
ATOM 1329 N N . ARG A 1 168 ? -9.891 5.688 3.214 1.00 91.69 168 ARG A N 1
ATOM 1330 C CA . ARG A 1 168 ? -10.366 6.388 2.000 1.00 91.69 168 ARG A CA 1
ATOM 1331 C C . ARG A 1 168 ? -9.225 6.841 1.082 1.00 91.69 168 ARG A C 1
ATOM 1333 O O . ARG A 1 168 ? -9.415 6.902 -0.124 1.00 91.69 168 ARG A O 1
ATOM 1340 N N . THR A 1 169 ? -8.078 7.206 1.649 1.00 91.38 169 THR A N 1
ATOM 1341 C CA . THR A 1 169 ? -6.893 7.678 0.922 1.00 91.38 169 THR A CA 1
ATOM 1342 C C . THR A 1 169 ? -5.646 7.066 1.549 1.00 91.38 169 THR A C 1
ATOM 1344 O O . THR A 1 169 ? -5.376 7.343 2.719 1.00 91.38 169 THR A O 1
ATOM 1347 N N . LEU A 1 170 ? -4.888 6.260 0.804 1.00 90.50 170 LEU A N 1
ATOM 1348 C CA . LEU A 1 170 ? -3.671 5.606 1.303 1.00 90.50 170 LEU A CA 1
ATOM 1349 C C . LEU A 1 170 ? -2.610 5.472 0.207 1.00 90.50 170 LEU A C 1
ATOM 1351 O O . LEU A 1 170 ? -2.934 5.357 -0.972 1.00 90.50 170 LEU A O 1
ATOM 1355 N N . THR A 1 171 ? -1.338 5.453 0.603 1.00 91.94 171 THR A N 1
ATOM 1356 C CA . THR A 1 171 ? -0.216 5.129 -0.289 1.00 91.94 171 THR A CA 1
ATOM 1357 C C . THR A 1 171 ? 0.280 3.731 0.046 1.00 91.94 171 THR A C 1
ATOM 1359 O O . THR A 1 171 ? 0.639 3.467 1.192 1.00 91.94 171 THR A O 1
ATOM 1362 N N . PHE A 1 172 ? 0.301 2.842 -0.943 1.00 91.25 172 PHE A N 1
ATOM 1363 C CA . PHE A 1 172 ? 0.751 1.461 -0.794 1.00 91.25 172 PHE A CA 1
ATOM 1364 C C . PHE A 1 172 ? 2.086 1.254 -1.513 1.00 91.25 172 PHE A C 1
ATOM 1366 O O . PHE A 1 172 ? 2.267 1.712 -2.645 1.00 91.25 172 PHE A O 1
ATOM 1373 N N . ARG A 1 173 ? 3.004 0.538 -0.857 1.00 91.56 173 ARG A N 1
ATOM 1374 C CA . ARG A 1 173 ? 4.325 0.200 -1.390 1.00 91.56 173 ARG A CA 1
ATOM 1375 C C . ARG A 1 173 ? 4.305 -1.167 -2.062 1.00 91.56 173 ARG A C 1
ATOM 1377 O O . ARG A 1 173 ? 4.147 -2.187 -1.401 1.00 91.56 173 ARG A O 1
ATOM 1384 N N . PHE A 1 174 ? 4.525 -1.168 -3.367 1.00 91.75 174 PHE A N 1
ATOM 1385 C CA . PHE A 1 174 ? 4.790 -2.353 -4.166 1.00 91.75 174 PHE A CA 1
ATOM 1386 C C . PHE A 1 174 ? 6.298 -2.616 -4.185 1.00 91.75 174 PHE A C 1
ATOM 1388 O O . PHE A 1 174 ? 7.068 -1.862 -4.779 1.00 91.75 174 PHE A O 1
ATOM 1395 N N . ASP A 1 175 ? 6.696 -3.680 -3.494 1.00 90.38 175 ASP A N 1
ATOM 1396 C CA . ASP A 1 175 ? 8.075 -4.120 -3.277 1.00 90.38 175 ASP A CA 1
ATOM 1397 C C . ASP A 1 175 ? 8.071 -5.664 -3.309 1.00 90.38 175 ASP A C 1
ATOM 1399 O O . ASP A 1 175 ? 7.382 -6.268 -2.476 1.00 90.38 175 ASP A O 1
ATOM 1403 N N . PRO A 1 176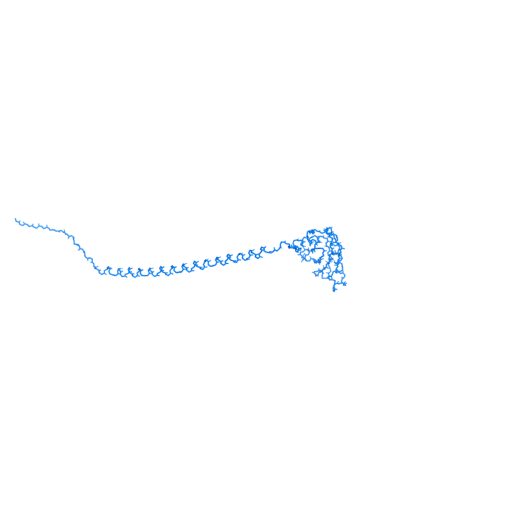 ? 8.769 -6.332 -4.254 1.00 88.25 176 PRO A N 1
ATOM 1404 C CA . PRO A 1 176 ? 8.698 -7.786 -4.405 1.00 88.25 176 PRO A CA 1
ATOM 1405 C C . PRO A 1 176 ? 9.182 -8.562 -3.177 1.00 88.25 176 PRO A C 1
ATOM 1407 O O . PRO A 1 176 ? 8.596 -9.594 -2.850 1.00 88.25 176 PRO A O 1
ATOM 1410 N N . ALA A 1 177 ? 10.202 -8.066 -2.470 1.00 85.19 177 ALA A N 1
ATOM 1411 C CA . ALA A 1 177 ? 10.726 -8.732 -1.284 1.00 85.19 177 ALA A CA 1
ATOM 1412 C C . ALA A 1 177 ? 9.674 -8.736 -0.167 1.00 85.19 177 ALA A C 1
ATOM 1414 O O . ALA A 1 177 ? 9.418 -9.773 0.446 1.00 85.19 177 ALA A O 1
ATOM 1415 N N . THR A 1 178 ? 8.978 -7.613 0.042 1.00 83.94 178 THR A N 1
ATOM 1416 C CA . THR A 1 178 ? 7.892 -7.571 1.034 1.00 83.94 178 THR A CA 1
ATOM 1417 C C . THR A 1 178 ? 6.648 -8.349 0.598 1.00 83.94 178 THR A C 1
ATOM 1419 O O . THR A 1 178 ? 5.970 -8.906 1.462 1.00 83.94 178 THR A O 1
ATOM 1422 N N . MET A 1 179 ? 6.325 -8.379 -0.700 1.00 84.12 179 MET A N 1
ATOM 1423 C CA . MET A 1 179 ? 5.075 -8.947 -1.228 1.00 84.12 179 MET A CA 1
ATOM 1424 C C . MET A 1 179 ? 5.121 -10.471 -1.396 1.00 84.12 179 MET A C 1
ATOM 1426 O O . MET A 1 179 ? 4.096 -11.117 -1.196 1.00 84.12 179 MET A O 1
ATOM 1430 N N . PHE A 1 180 ? 6.289 -11.042 -1.712 1.00 82.06 180 PHE A N 1
ATOM 1431 C CA . PHE A 1 180 ? 6.455 -12.484 -1.958 1.00 82.06 180 PHE A CA 1
ATOM 1432 C C . PHE A 1 180 ? 7.320 -13.209 -0.912 1.00 82.06 180 PHE A C 1
ATOM 1434 O O . PHE A 1 180 ? 7.348 -14.435 -0.902 1.00 82.06 180 PHE A O 1
ATOM 1441 N N . GLY A 1 181 ? 7.963 -12.477 0.008 1.00 70.88 181 GLY A N 1
ATOM 1442 C CA . GLY A 1 181 ? 8.742 -13.046 1.119 1.00 70.88 181 GLY A CA 1
ATOM 1443 C C . GLY A 1 181 ? 10.257 -13.107 0.897 1.00 70.88 181 GLY A C 1
ATOM 1444 O O . GLY A 1 181 ? 10.961 -13.641 1.750 1.00 70.88 181 GLY A O 1
ATOM 1445 N N . GLY A 1 182 ? 10.752 -12.535 -0.204 1.00 62.31 182 GLY A N 1
ATOM 1446 C CA . GLY A 1 182 ? 12.157 -12.583 -0.618 1.00 62.31 182 GLY A CA 1
ATOM 1447 C C . GLY A 1 182 ? 12.428 -13.611 -1.721 1.00 62.31 182 GLY A C 1
ATOM 1448 O O . GLY A 1 182 ? 11.592 -14.468 -2.004 1.00 62.31 182 GLY A O 1
ATOM 1449 N N . TYR A 1 183 ? 13.602 -13.480 -2.339 1.00 45.53 183 TYR A N 1
ATOM 1450 C CA . TYR A 1 183 ? 14.230 -14.441 -3.252 1.00 45.53 183 TYR A CA 1
ATOM 1451 C C . TYR A 1 183 ? 15.572 -14.873 -2.649 1.00 45.53 183 TYR A C 1
ATOM 1453 O O . TYR A 1 183 ? 16.182 -14.015 -1.967 1.00 45.53 183 TYR A O 1
#

Radius of gyration: 47.31 Å; chains: 1; bounding box: 53×78×149 Å

Foldseek 3Di:
DDDDDDDDDDDDDDDDPPVVVVVVVVVVVVVVVVVVVVVVVVVVVVVVVVVVVVVVVVVVVVVVVVVVVVVPDDPPPLDAQDPVLLVLQLLLLLVQADQDPDDPCLQVQKWKWKFAADLQQATPDIDTDVCPPVVPPPRNVRNSVSSSRSSHVSPRGPHDSVNCVNVRIDIDIDHCCVRVVHD

Sequence (183 aa):
MKPQIQKEKIKKNKTNPNALTSVLKTLEKVKETQKQKQIAENEKNKKEVAVKKKRKDELESMKNLVANAISSKPKNLIKPIGISEIDMLKKHISNFWTPPIGAAGAENLIVDIFMEFNKEGYVLKAEWVNRGMNSNNSFYKAAANAAIRAVKDAEPMPLPVSKFKEWRTLTFRFDPATMFGGY